Protein AF-W2CT60-F1 (afdb_monomer_lite)

Structure (mmCIF, N/CA/C/O backbone):
data_AF-W2CT60-F1
#
_entry.id   AF-W2CT60-F1
#
loop_
_atom_site.group_PDB
_atom_site.id
_atom_site.type_symbol
_atom_site.label_atom_id
_atom_site.label_alt_id
_atom_site.label_comp_id
_atom_site.label_asym_id
_atom_site.label_entity_id
_atom_site.label_seq_id
_atom_site.pdbx_PDB_ins_code
_atom_site.Cartn_x
_atom_site.Cartn_y
_atom_site.Cartn_z
_atom_site.occupancy
_atom_site.B_iso_or_equiv
_atom_site.auth_seq_id
_atom_site.auth_comp_id
_atom_site.auth_asym_id
_atom_site.auth_atom_id
_atom_site.pdbx_PDB_model_num
ATOM 1 N N . MET A 1 1 ? -6.650 7.094 21.058 1.00 57.12 1 MET A N 1
ATOM 2 C CA . MET A 1 1 ? -6.712 5.945 20.131 1.00 57.12 1 MET A CA 1
ATOM 3 C C . MET A 1 1 ? -5.885 6.324 18.911 1.00 57.12 1 MET A C 1
ATOM 5 O O . MET A 1 1 ? -6.113 7.407 18.382 1.00 57.12 1 MET A O 1
ATOM 9 N N . ASN A 1 2 ? -4.865 5.543 18.550 1.0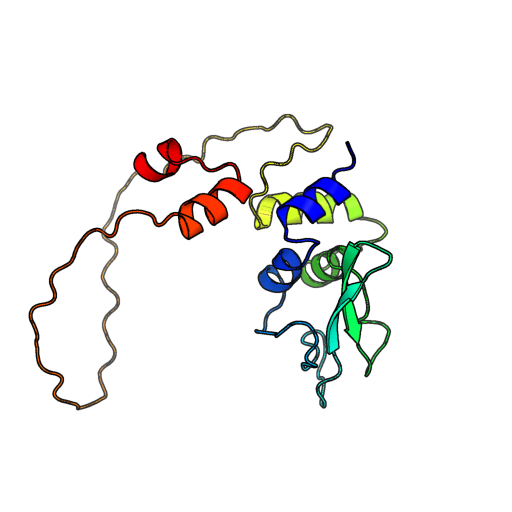0 86.75 2 ASN A N 1
ATOM 10 C CA . ASN A 1 2 ? -3.974 5.877 17.438 1.00 86.75 2 ASN A CA 1
ATOM 11 C C . ASN A 1 2 ? -4.592 5.363 16.128 1.00 86.75 2 ASN A C 1
ATOM 13 O O . ASN A 1 2 ? -4.571 4.161 15.874 1.00 86.75 2 ASN A O 1
ATOM 17 N N . VAL A 1 3 ? -5.162 6.258 15.311 1.00 90.69 3 VAL A N 1
ATOM 18 C CA . VAL A 1 3 ? -5.865 5.909 14.053 1.00 90.69 3 VAL A CA 1
ATOM 19 C C . VAL A 1 3 ? -4.995 5.024 13.156 1.00 90.69 3 VAL A C 1
ATOM 21 O O . VAL A 1 3 ? -5.483 4.060 12.572 1.00 90.69 3 VAL A O 1
ATOM 24 N N . LYS A 1 4 ? -3.685 5.301 13.110 1.00 92.50 4 LYS A N 1
ATOM 25 C CA . LYS A 1 4 ? -2.698 4.507 12.370 1.00 92.50 4 LYS A CA 1
ATOM 26 C C . LYS A 1 4 ? -2.709 3.031 12.782 1.00 92.50 4 LYS A C 1
ATOM 28 O O . LYS A 1 4 ? -2.753 2.153 11.926 1.00 92.50 4 LYS A O 1
ATOM 33 N N . GLU A 1 5 ? -2.659 2.752 14.082 1.00 93.06 5 GLU A N 1
ATOM 34 C CA . GLU A 1 5 ? -2.653 1.379 14.605 1.00 93.06 5 GLU A CA 1
ATOM 35 C C . GLU A 1 5 ? -3.977 0.670 14.325 1.00 93.06 5 GLU A C 1
ATOM 37 O O . GLU A 1 5 ? -3.983 -0.512 13.988 1.00 93.06 5 GLU 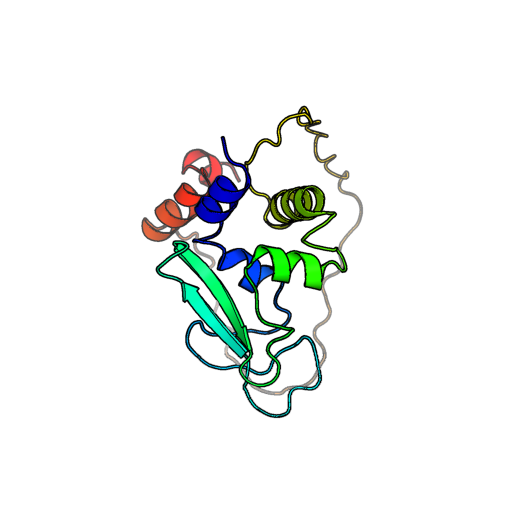A O 1
ATOM 42 N N . GLU A 1 6 ? -5.094 1.393 14.404 1.00 93.19 6 GLU A N 1
ATOM 43 C CA . GLU A 1 6 ? -6.419 0.842 14.125 1.00 93.19 6 GLU A CA 1
ATOM 44 C C . GLU A 1 6 ? -6.576 0.454 12.643 1.00 93.19 6 GLU A C 1
ATOM 46 O O . GLU A 1 6 ? -7.117 -0.610 12.335 1.00 93.19 6 GLU A O 1
ATOM 51 N N . ILE A 1 7 ? -6.031 1.260 11.721 1.00 94.31 7 ILE A N 1
ATOM 52 C CA . ILE A 1 7 ? -5.938 0.901 10.297 1.00 94.31 7 ILE A CA 1
ATOM 53 C C . ILE A 1 7 ? -5.107 -0.371 10.129 1.00 94.31 7 ILE A C 1
ATOM 55 O O . ILE A 1 7 ? -5.558 -1.307 9.470 1.00 94.31 7 ILE A O 1
ATOM 59 N N . LEU A 1 8 ? -3.922 -0.449 10.744 1.00 95.19 8 LEU A N 1
ATOM 60 C CA . LEU A 1 8 ? -3.060 -1.632 10.636 1.00 95.19 8 LEU A CA 1
ATOM 61 C C . LEU A 1 8 ? -3.742 -2.896 11.177 1.00 95.19 8 LEU A C 1
ATOM 63 O O . LEU A 1 8 ? -3.578 -3.971 10.606 1.00 95.19 8 LEU A O 1
ATOM 67 N N . GLN A 1 9 ? -4.524 -2.789 12.251 1.00 93.50 9 GLN A N 1
ATOM 68 C CA . GLN A 1 9 ? -5.291 -3.916 12.787 1.00 93.50 9 GLN A CA 1
ATOM 69 C C . GLN A 1 9 ? -6.393 -4.385 11.828 1.00 93.50 9 GLN A C 1
ATOM 71 O O . GLN A 1 9 ? -6.569 -5.591 11.663 1.00 93.50 9 GLN A O 1
ATOM 76 N N . ARG A 1 10 ? -7.104 -3.463 11.165 1.00 92.88 10 ARG A N 1
ATOM 77 C CA . ARG A 1 10 ? -8.197 -3.811 10.238 1.00 92.88 10 ARG A CA 1
ATOM 78 C C . ARG A 1 10 ? -7.743 -4.257 8.845 1.00 92.88 10 ARG A C 1
ATOM 80 O O . ARG A 1 10 ? -8.537 -4.856 8.134 1.00 92.88 10 ARG A O 1
ATOM 87 N N . THR A 1 11 ? -6.495 -3.989 8.465 1.00 95.06 11 THR A N 1
ATOM 88 C CA . THR A 1 11 ? -5.961 -4.223 7.104 1.00 95.06 11 THR A CA 1
ATOM 89 C C . THR A 1 11 ? -4.903 -5.327 7.050 1.00 95.06 11 THR A C 1
ATOM 91 O O . THR A 1 11 ? -3.972 -5.273 6.243 1.00 95.06 11 THR A O 1
ATOM 94 N N . ASN A 1 12 ? -4.982 -6.296 7.970 1.00 95.31 12 ASN A N 1
ATOM 95 C CA . ASN A 1 12 ? -4.015 -7.389 8.085 1.00 95.31 12 ASN A CA 1
ATOM 96 C C . ASN A 1 12 ? -2.560 -6.882 8.148 1.00 95.31 12 ASN A C 1
ATOM 98 O O . ASN A 1 12 ? -1.709 -7.220 7.321 1.00 95.31 12 ASN A O 1
ATOM 102 N N . ARG A 1 13 ? -2.290 -5.998 9.116 1.00 95.94 13 ARG A N 1
ATOM 103 C CA . ARG A 1 13 ? -0.986 -5.350 9.316 1.00 95.94 13 ARG A CA 1
ATOM 104 C C . ARG A 1 13 ? -0.513 -4.521 8.111 1.00 95.94 13 ARG A C 1
ATOM 106 O O . ARG A 1 13 ? 0.689 -4.358 7.909 1.00 95.94 13 ARG A O 1
ATOM 113 N N . GLY A 1 14 ? -1.448 -3.980 7.328 1.00 95.69 14 GLY A N 1
ATOM 114 C CA . GLY A 1 14 ? -1.180 -3.151 6.149 1.00 95.69 14 GLY A CA 1
ATOM 115 C C . GLY A 1 14 ? -1.016 -3.929 4.842 1.00 95.69 14 GLY A C 1
ATOM 116 O O . GLY A 1 14 ? -0.757 -3.315 3.809 1.00 95.69 14 GLY A O 1
ATOM 117 N N . LEU A 1 15 ? -1.176 -5.258 4.848 1.00 96.50 15 LEU A N 1
ATOM 118 C CA . LEU A 1 15 ? -1.098 -6.057 3.624 1.00 96.50 15 LEU A CA 1
ATOM 119 C C . LEU A 1 15 ? -2.248 -5.746 2.659 1.00 96.50 15 LEU A C 1
ATOM 121 O O . LEU A 1 15 ? -2.026 -5.644 1.454 1.00 96.50 15 LEU A O 1
ATOM 125 N N . ASP A 1 16 ? -3.456 -5.549 3.187 1.00 96.62 16 ASP A N 1
ATOM 126 C CA . ASP A 1 16 ? -4.639 -5.286 2.361 1.00 96.62 16 ASP A CA 1
ATOM 127 C C . ASP A 1 16 ? -4.523 -3.935 1.633 1.00 96.62 16 ASP A C 1
ATOM 129 O O . ASP A 1 16 ? -5.011 -3.787 0.517 1.00 96.62 16 ASP A O 1
ATOM 133 N N . ILE A 1 17 ? -3.801 -2.972 2.220 1.00 97.06 17 ILE A N 1
ATOM 134 C CA . ILE A 1 17 ? -3.496 -1.676 1.594 1.00 97.06 17 ILE A CA 1
ATOM 135 C C . ILE A 1 17 ? -2.623 -1.879 0.352 1.00 97.06 17 ILE A C 1
ATOM 137 O O . ILE A 1 17 ? -2.893 -1.288 -0.693 1.00 97.06 17 ILE A O 1
ATOM 141 N N . PHE A 1 18 ? -1.603 -2.739 0.436 1.00 97.12 18 PHE A N 1
ATOM 142 C CA . PHE A 1 18 ? -0.791 -3.067 -0.733 1.00 97.12 18 PHE A CA 1
ATOM 143 C C . PHE A 1 18 ? -1.624 -3.748 -1.813 1.00 97.12 18 PHE A C 1
ATOM 145 O O . PHE A 1 18 ? -1.532 -3.345 -2.963 1.00 97.12 18 PHE A O 1
ATOM 152 N N . TYR A 1 19 ? -2.462 -4.728 -1.470 1.00 96.44 19 TYR A N 1
ATOM 153 C CA . TYR A 1 19 ? -3.318 -5.377 -2.469 1.00 96.44 19 TYR A CA 1
ATOM 154 C C . TYR A 1 19 ? -4.313 -4.421 -3.127 1.00 96.44 19 TYR A C 1
ATOM 156 O O . TYR A 1 19 ? -4.593 -4.572 -4.310 1.00 96.44 19 TYR A O 1
ATOM 164 N N . PHE A 1 20 ? -4.836 -3.450 -2.380 1.00 96.75 20 PHE A N 1
ATOM 165 C CA . PHE A 1 20 ? -5.800 -2.493 -2.909 1.00 96.75 20 PHE A CA 1
ATOM 166 C C . PHE A 1 20 ? -5.162 -1.499 -3.888 1.00 96.75 20 PHE A C 1
ATOM 168 O O . PHE A 1 20 ? -5.707 -1.260 -4.962 1.00 96.75 20 PHE A O 1
ATOM 175 N N . TYR A 1 21 ? -4.010 -0.921 -3.530 1.00 96.50 21 TYR A N 1
ATOM 176 C CA . TYR A 1 21 ? -3.380 0.126 -4.342 1.00 96.50 21 TYR A CA 1
ATOM 177 C C . TYR A 1 21 ? -2.353 -0.398 -5.355 1.00 96.50 21 TYR A C 1
ATOM 179 O O . TYR A 1 21 ? -2.017 0.317 -6.295 1.00 96.50 21 TYR A O 1
ATOM 187 N N . MET A 1 22 ? -1.816 -1.611 -5.195 1.00 95.25 22 MET A N 1
ATOM 188 C CA 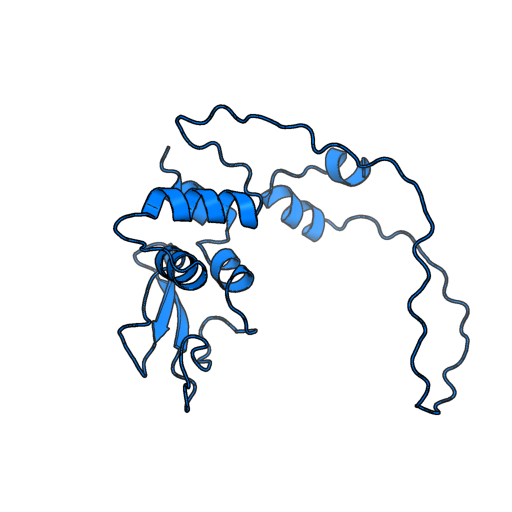. MET A 1 22 ? -0.834 -2.145 -6.136 1.00 95.25 22 MET A CA 1
ATOM 189 C C . MET A 1 22 ? -1.516 -2.504 -7.467 1.00 95.25 22 MET A C 1
ATOM 191 O O . MET A 1 22 ? -2.424 -3.330 -7.485 1.00 95.25 22 MET A O 1
ATOM 195 N N . PRO A 1 23 ? -1.052 -1.963 -8.610 1.00 93.31 23 PRO A N 1
ATOM 196 C CA . PRO A 1 23 ? -1.686 -2.202 -9.912 1.00 93.31 23 PRO A CA 1
ATOM 197 C C . PRO A 1 23 ? -1.401 -3.599 -10.492 1.00 93.31 23 PRO A C 1
ATOM 199 O O . PRO A 1 23 ? -1.805 -3.903 -11.613 1.00 93.31 23 PRO A O 1
ATOM 202 N N . ILE A 1 24 ? -0.667 -4.443 -9.764 1.00 93.94 24 ILE A N 1
ATOM 203 C CA . ILE A 1 24 ? -0.254 -5.780 -10.188 1.00 93.94 24 ILE A CA 1
ATOM 204 C C . ILE A 1 24 ? -0.514 -6.794 -9.078 1.00 93.94 24 ILE A C 1
ATOM 206 O O . ILE A 1 24 ? -0.488 -6.472 -7.893 1.00 93.94 24 ILE A O 1
ATOM 210 N N . ASN A 1 25 ? -0.681 -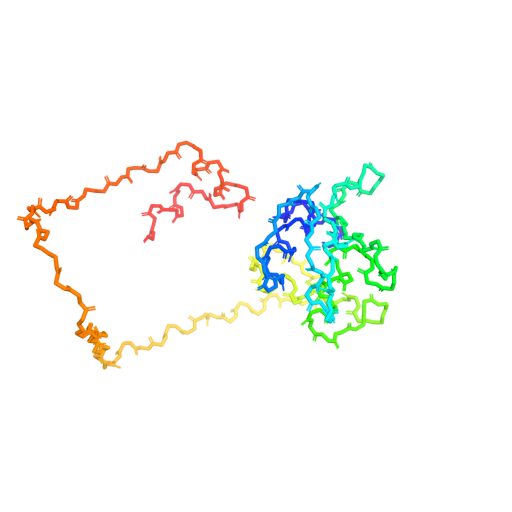8.056 -9.461 1.00 92.44 25 ASN A N 1
ATOM 211 C CA . ASN A 1 25 ? -0.703 -9.143 -8.493 1.00 92.44 25 ASN A CA 1
ATOM 212 C C . ASN A 1 25 ? 0.719 -9.436 -8.003 1.00 92.44 25 ASN A C 1
ATOM 214 O O . ASN A 1 25 ? 1.644 -9.591 -8.804 1.00 92.44 25 ASN A O 1
ATOM 218 N N . PHE A 1 26 ? 0.882 -9.574 -6.691 1.00 94.38 26 PHE A N 1
ATOM 219 C CA . PHE A 1 26 ? 2.139 -9.975 -6.071 1.00 94.38 26 PHE A CA 1
ATOM 220 C C . PHE A 1 26 ? 1.901 -11.068 -5.031 1.00 94.38 26 PHE A C 1
ATOM 222 O O . PHE A 1 26 ? 0.786 -11.288 -4.563 1.00 94.38 26 PHE A O 1
ATOM 229 N N . VAL A 1 27 ? 2.978 -11.760 -4.665 1.00 94.25 27 VAL A N 1
ATOM 230 C CA . VAL A 1 27 ? 2.979 -12.735 -3.575 1.00 94.25 27 VAL A CA 1
ATOM 231 C C . VAL A 1 27 ? 3.974 -12.243 -2.526 1.00 94.25 27 VAL A C 1
ATOM 233 O O . VAL A 1 27 ? 5.142 -12.043 -2.872 1.00 94.25 27 VAL A O 1
ATOM 236 N N . PRO A 1 28 ? 3.560 -12.043 -1.262 1.00 93.12 28 PRO A N 1
ATOM 237 C CA . PRO A 1 28 ? 4.473 -11.638 -0.200 1.00 93.12 28 PRO A CA 1
ATOM 238 C C . PRO A 1 28 ? 5.697 -12.556 -0.110 1.00 93.12 28 PRO A C 1
ATOM 240 O O . PRO A 1 28 ? 5.603 -13.760 -0.353 1.00 93.12 28 PRO A O 1
ATOM 243 N N . LYS A 1 29 ? 6.851 -11.995 0.260 1.00 90.94 29 LYS A N 1
ATOM 244 C CA . LYS A 1 29 ? 8.165 -12.663 0.317 1.00 90.94 29 LYS A CA 1
ATOM 245 C C . LYS A 1 29 ? 8.714 -13.159 -1.027 1.00 90.94 29 LYS A C 1
ATOM 247 O O . LYS A 1 29 ? 9.822 -13.691 -1.045 1.00 90.94 29 LYS A O 1
ATOM 252 N N . ARG A 1 30 ? 8.019 -12.951 -2.149 1.00 94.81 30 ARG A N 1
ATOM 253 C CA . ARG A 1 30 ? 8.543 -13.202 -3.496 1.00 94.81 30 ARG A CA 1
ATOM 254 C C . ARG A 1 30 ? 8.838 -11.879 -4.189 1.00 94.81 30 ARG A C 1
ATOM 256 O O . ARG A 1 30 ? 8.050 -10.943 -4.104 1.00 94.81 30 ARG A O 1
ATOM 263 N N . ASN A 1 31 ? 9.959 -11.825 -4.905 1.00 95.88 31 ASN A N 1
ATOM 264 C CA . ASN A 1 31 ? 10.298 -10.629 -5.661 1.00 95.88 31 ASN A CA 1
ATOM 265 C C . ASN A 1 31 ? 9.392 -10.483 -6.891 1.00 95.88 31 ASN A C 1
ATOM 267 O O . ASN A 1 31 ? 9.117 -11.462 -7.592 1.00 95.88 31 ASN A O 1
ATOM 271 N N . PHE A 1 32 ? 8.988 -9.252 -7.171 1.00 95.94 32 PHE A N 1
ATOM 272 C CA . PHE A 1 32 ? 8.226 -8.831 -8.340 1.00 95.94 32 PHE A CA 1
ATOM 273 C C . PHE A 1 32 ? 8.847 -7.557 -8.933 1.00 95.94 32 PHE A C 1
ATOM 275 O O . PHE A 1 32 ? 9.750 -6.959 -8.347 1.00 95.94 32 PHE A O 1
ATOM 282 N N . ARG A 1 33 ? 8.430 -7.178 -10.144 1.00 96.06 33 ARG A N 1
ATOM 283 C CA . ARG A 1 33 ? 8.909 -5.944 -10.788 1.00 96.06 33 ARG A CA 1
ATOM 284 C C . ARG A 1 33 ? 8.207 -4.741 -10.182 1.00 96.06 33 ARG A C 1
ATOM 286 O O . ARG A 1 33 ? 6.985 -4.774 -10.062 1.00 96.06 33 ARG A O 1
ATOM 293 N N . ASN A 1 34 ? 8.951 -3.706 -9.813 1.00 94.69 34 ASN A N 1
ATOM 294 C CA . ASN A 1 34 ? 8.350 -2.520 -9.215 1.00 94.69 34 ASN A CA 1
ATOM 295 C C . ASN A 1 34 ? 7.421 -1.813 -10.229 1.00 94.69 34 ASN A C 1
ATOM 297 O O . ASN A 1 34 ? 7.889 -1.456 -11.306 1.00 94.69 34 ASN A O 1
ATOM 301 N N . PRO A 1 35 ? 6.128 -1.593 -9.920 1.00 92.75 35 PRO A N 1
ATOM 302 C CA . PRO A 1 35 ? 5.214 -0.913 -10.838 1.00 92.75 35 PRO A CA 1
ATOM 303 C C . PRO A 1 35 ? 5.424 0.609 -10.920 1.00 92.75 35 PRO A C 1
ATOM 305 O O . PRO A 1 35 ? 4.805 1.254 -11.761 1.00 92.75 35 PRO A O 1
ATOM 308 N N . LEU A 1 36 ? 6.256 1.196 -10.053 1.00 92.06 36 LEU A N 1
ATOM 309 C CA . LEU A 1 36 ? 6.465 2.647 -9.973 1.00 92.06 36 LEU A CA 1
ATOM 310 C C . LEU A 1 36 ? 7.473 3.184 -11.008 1.00 92.06 36 LEU A C 1
ATOM 312 O O . LEU A 1 36 ? 7.598 4.396 -11.164 1.00 92.06 36 LEU A O 1
ATOM 316 N N . TYR A 1 37 ? 8.196 2.310 -11.715 1.00 94.06 37 TYR A N 1
ATOM 317 C CA . TYR A 1 37 ? 9.113 2.670 -12.802 1.00 94.06 37 TYR A CA 1
ATOM 318 C C . TYR A 1 37 ? 9.297 1.500 -13.782 1.00 94.06 37 TYR A C 1
ATOM 320 O O . TYR A 1 37 ? 8.787 0.405 -13.559 1.00 94.06 37 TYR A O 1
ATOM 328 N N . ASP A 1 38 ? 10.037 1.718 -14.875 1.00 93.06 38 ASP A N 1
ATOM 329 C CA . ASP A 1 38 ? 10.404 0.649 -15.815 1.00 93.06 38 ASP A CA 1
ATOM 330 C C . ASP A 1 38 ? 11.470 -0.284 -15.211 1.00 93.06 38 ASP A C 1
ATOM 332 O O . ASP A 1 38 ? 12.677 -0.149 -15.444 1.00 93.06 38 ASP A O 1
ATOM 336 N N . ASP A 1 39 ? 11.018 -1.209 -14.367 1.00 92.94 39 ASP A N 1
ATOM 337 C CA . ASP A 1 39 ? 11.872 -2.187 -13.710 1.00 92.94 39 ASP A CA 1
ATOM 338 C C . ASP A 1 39 ? 12.148 -3.412 -14.600 1.00 92.94 39 ASP A C 1
ATOM 340 O O . ASP A 1 39 ? 11.283 -4.249 -14.883 1.00 92.94 39 ASP A O 1
ATOM 344 N N . LYS A 1 40 ? 13.413 -3.566 -15.002 1.00 92.44 40 LYS A N 1
ATOM 345 C CA . LYS A 1 40 ? 13.860 -4.642 -15.901 1.00 92.44 40 LYS A CA 1
ATOM 346 C C . LYS A 1 40 ? 13.964 -6.002 -15.209 1.00 92.44 40 LYS A C 1
ATOM 348 O O . LYS A 1 40 ? 13.924 -7.037 -15.881 1.00 92.44 40 LYS A O 1
ATOM 353 N N . ARG A 1 41 ? 14.130 -6.044 -13.883 1.00 92.88 41 ARG A N 1
ATOM 354 C CA . ARG A 1 41 ? 14.379 -7.280 -13.117 1.00 92.88 41 ARG A CA 1
ATOM 355 C C . ARG A 1 41 ? 13.572 -7.245 -11.836 1.00 92.88 41 ARG A C 1
ATOM 357 O O . ARG A 1 41 ? 13.634 -6.260 -11.144 1.00 92.88 41 ARG A O 1
ATOM 364 N N . ALA A 1 42 ? 12.913 -8.342 -11.465 1.00 95.06 42 ALA A N 1
ATOM 365 C CA . ALA A 1 42 ? 12.127 -8.395 -10.230 1.00 95.06 42 ALA A CA 1
ATOM 366 C C . ALA A 1 42 ? 12.955 -7.989 -8.990 1.00 95.06 42 ALA A C 1
ATOM 368 O O . ALA A 1 42 ? 13.737 -8.790 -8.465 1.00 95.06 42 ALA A O 1
ATOM 369 N N . SER A 1 43 ? 12.782 -6.741 -8.563 1.00 95.50 43 SER A N 1
ATOM 370 C CA . SER A 1 43 ? 13.602 -6.053 -7.567 1.00 95.50 43 SER A CA 1
ATOM 371 C C . SER A 1 43 ? 12.824 -5.714 -6.296 1.00 95.50 43 SER A C 1
ATOM 373 O O . SER A 1 43 ? 13.432 -5.538 -5.244 1.00 95.50 43 SER A O 1
ATOM 375 N N . CYS A 1 44 ? 11.494 -5.690 -6.363 1.00 96.69 44 CYS A N 1
ATOM 376 C CA . CYS A 1 44 ? 10.623 -5.293 -5.269 1.00 96.69 44 CYS A CA 1
ATOM 377 C C . CYS A 1 44 ? 10.076 -6.508 -4.509 1.00 96.69 44 CYS A C 1
ATOM 379 O O . CYS A 1 44 ? 9.781 -7.541 -5.105 1.00 96.69 44 CYS A O 1
ATOM 381 N N . ASN A 1 45 ? 9.941 -6.402 -3.189 1.00 96.88 45 ASN A N 1
ATOM 382 C CA . ASN A 1 45 ? 9.418 -7.435 -2.303 1.00 96.88 45 ASN A CA 1
ATOM 383 C C . ASN A 1 45 ? 8.539 -6.807 -1.220 1.00 96.88 45 ASN A C 1
ATOM 385 O O . ASN A 1 45 ? 8.896 -5.778 -0.647 1.00 96.88 45 ASN A O 1
ATOM 389 N N . ILE A 1 46 ? 7.425 -7.460 -0.892 1.00 97.31 46 ILE A N 1
ATOM 390 C CA . ILE A 1 46 ? 6.585 -7.090 0.250 1.00 97.31 46 ILE A CA 1
ATOM 391 C C . ILE A 1 46 ? 6.736 -8.148 1.341 1.00 97.31 46 ILE A C 1
ATOM 393 O O . ILE A 1 46 ? 6.475 -9.333 1.115 1.00 97.31 46 ILE A O 1
ATOM 397 N N . TYR A 1 47 ? 7.137 -7.724 2.537 1.00 95.94 47 TYR A N 1
ATOM 398 C CA . TYR A 1 47 ? 7.440 -8.601 3.668 1.00 95.94 47 TYR A CA 1
ATOM 399 C C . TYR A 1 47 ? 6.884 -8.032 4.973 1.00 95.94 47 TYR A C 1
ATOM 401 O O . TYR A 1 47 ? 6.715 -6.825 5.118 1.00 95.94 47 TYR A O 1
ATOM 409 N N . LEU A 1 48 ? 6.605 -8.913 5.934 1.00 96.31 48 LEU A N 1
ATOM 410 C CA . LEU A 1 48 ? 6.228 -8.512 7.286 1.00 96.31 48 LEU A CA 1
ATOM 411 C C . LEU A 1 48 ? 7.491 -8.125 8.063 1.00 96.31 48 LEU A C 1
ATOM 413 O O . LEU A 1 48 ? 8.386 -8.958 8.234 1.00 96.31 48 LEU A O 1
ATOM 417 N N . ASP A 1 49 ? 7.564 -6.883 8.534 1.00 95.31 49 ASP A N 1
ATOM 418 C CA . ASP A 1 49 ? 8.642 -6.429 9.405 1.00 95.31 49 ASP A CA 1
ATOM 419 C C . ASP A 1 49 ? 8.339 -6.788 10.863 1.00 95.31 49 ASP A C 1
ATOM 421 O O . ASP A 1 49 ? 7.400 -6.271 11.466 1.00 95.31 49 ASP A O 1
ATOM 425 N N . ALA A 1 50 ? 9.171 -7.647 11.453 1.00 92.38 50 ALA A N 1
ATOM 426 C CA . ALA A 1 50 ? 9.000 -8.113 12.828 1.00 92.38 50 ALA A CA 1
ATOM 427 C C . ALA A 1 50 ? 9.157 -6.995 13.875 1.00 92.38 50 ALA A C 1
ATOM 429 O O . ALA A 1 50 ? 8.648 -7.130 14.983 1.00 92.38 50 ALA A O 1
ATOM 430 N N . LYS A 1 51 ? 9.860 -5.899 13.551 1.00 90.88 51 LYS A N 1
ATOM 431 C CA . LYS A 1 51 ? 10.068 -4.786 14.494 1.00 90.88 51 LYS A CA 1
ATOM 432 C C . LYS A 1 51 ? 8.847 -3.884 14.609 1.00 90.88 51 LYS A C 1
ATOM 434 O O . LYS A 1 51 ? 8.529 -3.431 15.702 1.00 90.88 51 LYS A O 1
ATOM 439 N N . SER A 1 52 ? 8.210 -3.588 13.478 1.00 89.00 52 SER A N 1
ATOM 440 C CA . SER A 1 52 ? 7.048 -2.697 13.417 1.00 89.00 52 SER A CA 1
ATOM 441 C C . SER A 1 52 ? 5.705 -3.430 13.364 1.00 89.00 52 SER A C 1
ATOM 443 O O . SER A 1 52 ? 4.667 -2.776 13.407 1.00 89.00 52 SER A O 1
ATOM 445 N N . ASP A 1 53 ? 5.728 -4.767 13.300 1.00 92.06 53 ASP A N 1
ATOM 446 C CA . ASP A 1 53 ? 4.556 -5.639 13.150 1.00 92.06 53 ASP A CA 1
ATOM 447 C C . ASP A 1 53 ? 3.637 -5.185 12.000 1.00 92.06 53 ASP A C 1
ATOM 449 O O . ASP A 1 53 ? 2.409 -5.211 12.094 1.00 92.06 53 ASP A O 1
ATOM 453 N N . CYS A 1 54 ? 4.244 -4.706 10.908 1.00 95.44 54 CYS A N 1
ATOM 454 C CA . CYS A 1 54 ? 3.542 -4.252 9.714 1.00 95.44 54 CYS A CA 1
ATOM 455 C C . CYS A 1 54 ? 4.248 -4.673 8.426 1.00 95.44 54 CYS A C 1
ATOM 457 O O . CYS A 1 54 ? 5.463 -4.888 8.390 1.00 95.44 54 CYS A O 1
ATOM 459 N N . TYR A 1 55 ? 3.469 -4.829 7.357 1.00 96.94 55 TYR A N 1
ATOM 460 C CA . TYR A 1 55 ? 4.020 -5.111 6.042 1.00 96.94 55 TYR A CA 1
ATOM 461 C C . TYR A 1 55 ? 4.738 -3.882 5.486 1.00 96.94 55 TYR A C 1
ATOM 463 O O . TYR A 1 55 ? 4.267 -2.746 5.593 1.00 96.94 55 TYR A O 1
ATOM 471 N N . ARG A 1 56 ? 5.888 -4.133 4.866 1.00 96.44 56 ARG A N 1
ATOM 472 C CA . ARG A 1 56 ? 6.735 -3.136 4.220 1.00 96.44 56 ARG A CA 1
ATOM 473 C C . ARG A 1 56 ? 7.121 -3.589 2.829 1.00 96.44 56 ARG A C 1
ATOM 475 O O . ARG A 1 56 ? 7.219 -4.785 2.557 1.00 96.44 56 ARG A O 1
ATOM 482 N N . MET A 1 57 ? 7.378 -2.608 1.980 1.00 96.06 57 MET A N 1
ATOM 483 C CA . MET A 1 57 ? 7.891 -2.802 0.638 1.00 96.06 57 MET A CA 1
ATOM 484 C C . MET A 1 57 ? 9.381 -2.466 0.622 1.00 96.06 57 MET A C 1
ATOM 486 O O . MET A 1 57 ? 9.789 -1.399 1.083 1.00 96.06 57 MET A O 1
ATOM 490 N N . LYS A 1 58 ? 10.196 -3.386 0.109 1.00 96.44 58 LYS A N 1
ATOM 491 C CA . LYS A 1 58 ? 11.623 -3.178 -0.137 1.00 96.44 58 LYS A CA 1
ATOM 492 C C . LYS A 1 58 ? 11.903 -3.354 -1.614 1.00 96.44 58 LYS A C 1
ATOM 494 O O . LYS A 1 58 ? 11.597 -4.404 -2.170 1.00 96.44 58 LYS A O 1
ATOM 499 N N . ASP A 1 59 ? 12.547 -2.362 -2.201 1.00 96.38 59 ASP A N 1
ATOM 500 C CA . ASP A 1 59 ? 13.098 -2.440 -3.542 1.00 96.38 59 ASP A CA 1
ATOM 501 C C . ASP A 1 59 ? 14.630 -2.560 -3.459 1.00 96.38 59 ASP A C 1
ATOM 503 O O . ASP A 1 59 ? 15.312 -1.752 -2.828 1.00 96.38 59 ASP A O 1
ATOM 507 N N . PHE A 1 60 ? 15.168 -3.630 -4.046 1.00 94.75 60 PHE A N 1
ATOM 508 C CA . PHE A 1 60 ? 16.602 -3.911 -4.126 1.00 94.75 60 PHE A CA 1
ATOM 509 C C . PHE A 1 60 ? 17.281 -3.257 -5.341 1.00 94.75 60 PHE A C 1
ATOM 511 O O . PHE A 1 60 ? 18.508 -3.201 -5.388 1.00 94.75 60 PHE A O 1
ATOM 518 N N . GLY A 1 61 ? 16.511 -2.809 -6.333 1.00 93.19 61 GLY A N 1
ATOM 519 C CA . GLY A 1 61 ? 16.985 -2.107 -7.523 1.00 93.19 61 GLY A CA 1
ATOM 520 C C . GLY A 1 61 ? 17.088 -0.602 -7.297 1.00 93.19 61 GLY A C 1
ATOM 521 O O . GLY A 1 61 ? 18.065 0.014 -7.722 1.00 93.19 61 GLY A O 1
ATOM 522 N N . ASN A 1 62 ? 16.119 -0.019 -6.589 1.00 93.31 62 ASN A N 1
ATOM 523 C CA . ASN A 1 62 ? 16.137 1.394 -6.226 1.00 93.31 62 ASN A CA 1
ATOM 524 C C . ASN A 1 62 ? 15.552 1.636 -4.828 1.00 93.31 62 ASN A C 1
ATOM 526 O O . ASN A 1 62 ? 14.342 1.592 -4.620 1.00 93.31 62 ASN A O 1
ATOM 530 N N . ASP A 1 63 ? 16.427 1.968 -3.877 1.00 93.31 63 ASP A N 1
ATOM 531 C CA . ASP A 1 63 ? 16.064 2.135 -2.468 1.00 93.31 63 ASP A CA 1
ATOM 532 C C . ASP A 1 63 ? 15.046 3.261 -2.220 1.00 93.31 63 ASP A C 1
ATOM 534 O O . ASP A 1 63 ? 14.285 3.187 -1.258 1.00 93.31 63 ASP A O 1
ATOM 538 N N . LEU A 1 64 ? 14.962 4.251 -3.120 1.00 92.88 64 LEU A N 1
ATOM 539 C CA . LEU A 1 64 ? 14.002 5.360 -3.031 1.00 92.88 64 LEU A CA 1
ATOM 540 C C . LEU A 1 64 ? 12.541 4.894 -3.080 1.00 92.88 64 LEU A C 1
ATOM 542 O O . LEU A 1 64 ? 11.663 5.611 -2.610 1.00 92.88 64 LEU A O 1
ATOM 546 N N . TYR A 1 65 ? 12.281 3.702 -3.626 1.00 94.12 65 TYR A N 1
ATOM 547 C CA . TYR A 1 65 ? 10.946 3.108 -3.684 1.00 94.12 65 TYR A CA 1
ATOM 548 C C . TYR A 1 65 ? 10.690 2.089 -2.565 1.00 94.12 65 TYR A C 1
ATOM 550 O O . TYR A 1 65 ? 9.840 1.210 -2.700 1.00 94.12 65 TYR A O 1
ATOM 558 N N . SER A 1 66 ? 11.429 2.178 -1.459 1.00 95.12 66 SER A N 1
ATOM 559 C CA . SER A 1 66 ? 11.207 1.359 -0.267 1.00 95.12 66 SER A CA 1
ATOM 560 C C . SER A 1 66 ? 10.451 2.144 0.802 1.00 95.12 66 SER A C 1
ATOM 562 O O . SER A 1 66 ? 10.775 3.294 1.085 1.00 95.12 66 SER A O 1
ATOM 564 N N . GLY A 1 67 ? 9.480 1.513 1.459 1.00 95.31 67 GLY A N 1
ATOM 565 C CA . GLY A 1 67 ? 8.647 2.201 2.442 1.00 95.31 67 GLY A CA 1
ATOM 566 C C . GLY A 1 67 ? 7.645 1.302 3.155 1.00 95.31 67 GLY A C 1
ATOM 567 O O . GLY A 1 67 ? 7.597 0.085 2.956 1.00 95.31 67 GLY A O 1
ATOM 568 N N . ASP A 1 68 ? 6.847 1.908 4.031 1.00 95.50 68 ASP A N 1
ATOM 569 C CA . ASP A 1 68 ? 5.706 1.240 4.655 1.00 95.50 68 ASP A CA 1
ATOM 570 C C . ASP A 1 68 ? 4.439 1.345 3.783 1.00 95.50 68 ASP A C 1
ATOM 572 O O . ASP A 1 68 ? 4.421 2.000 2.738 1.00 95.50 68 ASP A O 1
ATOM 576 N N . CYS A 1 69 ? 3.368 0.668 4.202 1.00 95.81 69 CYS A N 1
ATOM 577 C CA . CYS A 1 69 ? 2.090 0.688 3.484 1.00 95.81 69 CYS A CA 1
ATOM 578 C C . CYS A 1 69 ? 1.480 2.096 3.331 1.00 95.81 69 CYS A C 1
ATOM 580 O O . CYS A 1 69 ? 0.785 2.346 2.349 1.00 95.81 69 CYS A O 1
ATOM 582 N N . PHE A 1 70 ? 1.755 3.027 4.253 1.00 96.31 70 PHE A N 1
ATOM 583 C CA . PHE A 1 70 ? 1.215 4.387 4.196 1.00 96.31 70 PHE A CA 1
ATOM 584 C C . PHE A 1 70 ? 1.973 5.242 3.191 1.00 96.31 70 PHE A C 1
ATOM 586 O O . PHE A 1 70 ? 1.347 5.941 2.400 1.00 96.31 70 PHE A O 1
ATOM 593 N N . TRP A 1 71 ? 3.304 5.147 3.177 1.00 96.12 71 TRP A N 1
ATOM 594 C CA . TRP A 1 71 ? 4.130 5.758 2.140 1.00 96.12 71 TRP A CA 1
ATOM 595 C C . TRP A 1 71 ? 3.726 5.258 0.751 1.00 96.12 71 TRP A C 1
ATOM 597 O O . TRP A 1 71 ? 3.576 6.055 -0.175 1.00 96.12 71 TRP A O 1
ATOM 607 N N . PHE A 1 72 ? 3.473 3.954 0.612 1.00 96.50 72 PHE A N 1
ATOM 608 C CA . PHE A 1 72 ? 3.046 3.388 -0.662 1.00 96.50 72 PHE A CA 1
ATOM 609 C C . PHE A 1 72 ? 1.669 3.918 -1.086 1.00 96.50 72 PHE A C 1
ATOM 611 O O . PHE A 1 72 ? 1.514 4.389 -2.209 1.00 96.50 72 PHE A O 1
ATOM 618 N N . ALA A 1 73 ? 0.687 3.915 -0.179 1.00 96.44 73 ALA A N 1
ATOM 619 C CA . ALA A 1 73 ? -0.640 4.462 -0.453 1.00 96.44 73 ALA A CA 1
ATOM 620 C C . ALA A 1 73 ? -0.595 5.956 -0.816 1.00 96.44 73 ALA A C 1
ATOM 622 O O . ALA A 1 73 ? -1.295 6.369 -1.736 1.00 96.44 73 ALA A O 1
ATOM 623 N N . ALA A 1 74 ? 0.232 6.752 -0.130 1.00 96.25 74 ALA A N 1
ATOM 624 C CA . ALA A 1 74 ? 0.451 8.162 -0.447 1.00 96.25 74 ALA A CA 1
ATOM 625 C C . ALA A 1 74 ? 1.030 8.330 -1.859 1.00 96.25 74 ALA A C 1
ATOM 627 O O . ALA A 1 74 ? 0.468 9.060 -2.671 1.00 96.25 74 ALA A O 1
ATOM 628 N N . THR A 1 75 ? 2.080 7.566 -2.177 1.00 94.94 75 THR A N 1
ATOM 629 C CA . THR A 1 75 ? 2.719 7.547 -3.502 1.00 94.94 75 THR A CA 1
ATOM 630 C C . THR A 1 75 ? 1.711 7.233 -4.608 1.00 94.94 75 THR A C 1
ATOM 632 O O . THR A 1 75 ? 1.651 7.944 -5.607 1.00 94.94 75 THR A O 1
ATOM 635 N N . MET A 1 76 ? 0.865 6.218 -4.410 1.00 94.19 76 MET A N 1
ATOM 636 C CA . MET A 1 76 ? -0.162 5.826 -5.382 1.00 94.19 76 MET A CA 1
ATOM 637 C C . MET A 1 76 ? -1.259 6.881 -5.574 1.00 94.19 76 MET A C 1
ATOM 639 O O . MET A 1 76 ? -1.909 6.907 -6.615 1.00 94.19 76 MET A O 1
ATOM 643 N N . GLN A 1 77 ? -1.456 7.756 -4.589 1.00 92.56 77 GLN A N 1
ATOM 644 C CA . GLN A 1 77 ? -2.408 8.865 -4.643 1.00 92.56 77 GLN A CA 1
ATOM 645 C C . GLN A 1 77 ? -1.769 10.187 -5.094 1.00 92.56 77 GLN A C 1
ATOM 647 O O . GLN A 1 77 ? -2.486 11.167 -5.281 1.00 92.56 77 GLN A O 1
ATOM 652 N N . GLY A 1 78 ? -0.443 10.239 -5.258 1.00 93.19 78 GLY A N 1
ATOM 653 C CA . GLY A 1 78 ? 0.285 11.480 -5.533 1.00 93.19 78 GLY A CA 1
ATOM 654 C C . GLY A 1 78 ? 0.335 12.451 -4.346 1.00 93.19 78 GLY A C 1
ATOM 655 O O . GLY A 1 78 ? 0.473 13.651 -4.563 1.00 93.19 78 GLY A O 1
ATOM 656 N N . LEU A 1 79 ? 0.203 11.943 -3.116 1.00 94.00 79 LEU A N 1
ATOM 657 C CA . LEU A 1 79 ? 0.295 12.709 -1.868 1.00 94.00 79 LEU A CA 1
ATOM 658 C C . LEU A 1 79 ? 1.669 12.531 -1.213 1.00 94.00 79 LEU A C 1
ATOM 660 O O . LEU A 1 79 ? 2.331 11.507 -1.401 1.00 94.00 79 LEU A O 1
ATOM 664 N N . ASP A 1 80 ? 2.063 13.482 -0.368 1.00 90.94 80 ASP A N 1
ATOM 665 C CA . ASP A 1 80 ? 3.277 13.359 0.444 1.00 90.94 80 ASP A CA 1
ATOM 666 C C . ASP A 1 80 ? 2.971 12.778 1.837 1.00 90.94 80 ASP A C 1
ATOM 668 O O . ASP A 1 80 ? 2.278 13.372 2.663 1.00 90.94 80 ASP A O 1
ATOM 672 N N . ALA A 1 81 ? 3.541 11.607 2.135 1.00 89.25 81 ALA A N 1
ATOM 673 C CA . ALA A 1 81 ? 3.347 10.913 3.407 1.00 89.25 81 ALA A CA 1
ATOM 674 C C . ALA A 1 81 ? 3.883 11.679 4.632 1.00 89.25 81 ALA A C 1
ATOM 676 O O . ALA A 1 81 ? 3.468 11.376 5.752 1.00 89.25 81 ALA A O 1
ATOM 677 N N . HIS A 1 82 ? 4.791 12.645 4.455 1.00 88.06 82 HIS A N 1
ATOM 678 C CA . HIS A 1 82 ? 5.351 13.432 5.556 1.00 88.06 82 HIS A CA 1
ATOM 679 C C . HIS A 1 82 ? 4.497 14.647 5.911 1.00 88.06 82 HIS A C 1
ATOM 681 O O . HIS A 1 82 ? 4.316 14.945 7.093 1.00 88.06 82 HIS A O 1
ATOM 687 N N . THR A 1 83 ? 3.971 15.344 4.905 1.00 91.69 83 THR A N 1
ATOM 688 C CA . THR A 1 83 ? 3.201 16.582 5.091 1.00 91.69 83 THR A CA 1
ATOM 689 C C . THR A 1 83 ? 1.692 16.333 5.125 1.00 91.69 83 THR A C 1
ATOM 691 O O . THR A 1 83 ? 0.975 16.989 5.880 1.00 91.69 83 THR A O 1
ATOM 694 N N . GLU A 1 84 ? 1.203 15.332 4.392 1.00 93.44 84 GLU A N 1
ATOM 695 C CA . GLU A 1 84 ? -0.224 15.062 4.182 1.00 93.44 84 GLU A CA 1
ATOM 696 C C . GLU A 1 84 ? -0.686 13.747 4.820 1.00 93.44 84 GLU A C 1
ATOM 698 O O . GLU A 1 84 ? -1.718 13.185 4.450 1.00 93.44 84 GLU A O 1
ATOM 703 N N . PHE A 1 85 ? 0.038 13.265 5.834 1.00 93.88 85 PHE A N 1
ATOM 704 C CA . PHE A 1 85 ? -0.218 11.968 6.463 1.00 93.88 85 PHE A CA 1
ATOM 705 C C . PHE A 1 85 ? -1.684 11.765 6.879 1.00 93.88 85 PHE A C 1
ATOM 707 O O . PHE A 1 85 ? -2.255 10.708 6.633 1.00 93.88 85 PHE A O 1
ATOM 714 N N . MET A 1 86 ? -2.335 12.783 7.455 1.00 91.94 86 MET A N 1
ATOM 715 C CA . MET A 1 86 ? -3.751 12.684 7.837 1.00 91.94 86 MET A CA 1
ATOM 716 C C . MET A 1 86 ? -4.677 12.472 6.634 1.00 91.94 86 MET A C 1
ATOM 718 O O . MET A 1 86 ? -5.600 11.667 6.726 1.00 91.94 86 MET A O 1
ATOM 722 N N . GLN A 1 87 ? -4.415 13.131 5.501 1.00 93.81 87 GLN A N 1
ATOM 723 C CA . GLN A 1 87 ? -5.199 12.941 4.276 1.00 93.81 87 GLN A CA 1
ATOM 724 C C . GLN A 1 87 ? -5.031 11.519 3.734 1.00 93.81 87 GLN A C 1
ATOM 726 O O . GLN A 1 87 ? -6.010 10.895 3.328 1.00 93.81 87 GLN A O 1
ATOM 731 N N . VAL A 1 88 ? -3.812 10.973 3.807 1.00 95.31 88 VAL A N 1
ATOM 732 C CA . VAL A 1 88 ? -3.526 9.580 3.437 1.00 95.31 88 VAL A CA 1
ATOM 733 C C . VAL A 1 88 ? -4.349 8.616 4.298 1.00 95.31 88 VAL A C 1
ATOM 735 O O . VAL A 1 88 ? -4.992 7.716 3.758 1.00 95.31 88 VAL A O 1
ATOM 738 N N . LEU A 1 89 ? -4.399 8.819 5.622 1.00 94.31 89 LEU A N 1
ATOM 739 C CA . LEU A 1 89 ? -5.228 7.995 6.512 1.00 94.31 89 LEU A CA 1
ATOM 740 C C . LEU A 1 89 ? -6.721 8.117 6.176 1.00 94.31 89 LEU A C 1
ATOM 742 O O . LEU A 1 89 ? -7.414 7.102 6.122 1.00 94.31 89 LEU A O 1
ATOM 746 N N . GLU A 1 90 ? -7.218 9.335 5.938 1.00 93.19 90 GLU A N 1
ATOM 747 C CA . GLU A 1 90 ? -8.615 9.567 5.555 1.00 93.19 90 GLU A CA 1
ATOM 748 C C . GLU A 1 90 ? -8.982 8.843 4.260 1.00 93.19 90 GLU A C 1
ATOM 750 O O . GLU A 1 90 ? -10.055 8.241 4.176 1.00 93.19 90 GLU A O 1
ATOM 755 N N . THR A 1 91 ? -8.107 8.883 3.256 1.00 94.00 91 THR A N 1
ATOM 756 C CA . THR A 1 91 ? -8.366 8.217 1.982 1.00 94.00 91 THR A CA 1
ATOM 757 C C . THR A 1 91 ? -8.292 6.703 2.106 1.00 94.00 91 THR A C 1
ATOM 759 O O . THR A 1 91 ? -9.214 6.043 1.645 1.00 94.00 91 THR A O 1
ATOM 762 N N . ILE A 1 92 ? -7.321 6.144 2.835 1.00 95.25 92 ILE A N 1
ATOM 763 C CA . ILE A 1 92 ? -7.281 4.695 3.104 1.00 95.25 92 ILE A CA 1
ATOM 764 C C . ILE A 1 92 ? -8.569 4.235 3.800 1.00 95.25 92 ILE A C 1
ATOM 766 O O . ILE A 1 92 ? -9.156 3.225 3.419 1.00 95.25 92 ILE A O 1
ATOM 770 N N . ILE A 1 93 ? -9.038 4.977 4.809 1.00 93.88 93 ILE A N 1
ATOM 771 C CA . ILE A 1 93 ? -10.280 4.649 5.525 1.00 93.88 93 ILE A CA 1
ATOM 772 C C . ILE A 1 93 ? -11.482 4.670 4.576 1.00 93.88 93 ILE A C 1
ATOM 774 O O . ILE A 1 93 ? -12.342 3.795 4.664 1.00 93.88 93 ILE A O 1
ATOM 778 N N . ARG A 1 94 ? -11.545 5.652 3.674 1.00 94.31 94 ARG A N 1
ATOM 779 C CA . ARG A 1 94 ? -12.627 5.799 2.695 1.00 94.31 94 ARG A CA 1
ATOM 780 C C . ARG A 1 94 ? -12.606 4.690 1.646 1.00 94.31 94 ARG A C 1
ATOM 782 O O . ARG A 1 94 ? -13.646 4.089 1.389 1.00 94.31 94 ARG A O 1
ATOM 789 N N . ASP A 1 95 ? -11.438 4.420 1.079 1.00 94.69 95 ASP A N 1
ATOM 790 C CA . ASP A 1 95 ? -11.247 3.514 -0.051 1.00 94.69 95 ASP A CA 1
ATOM 791 C C . ASP A 1 95 ? -11.420 2.052 0.370 1.00 94.69 95 ASP A C 1
ATOM 793 O O . ASP A 1 95 ? -12.141 1.301 -0.284 1.00 94.69 95 ASP A O 1
ATOM 797 N N . LEU A 1 96 ? -10.849 1.666 1.518 1.00 93.81 96 LEU A N 1
ATOM 798 C CA . LEU A 1 96 ? -11.029 0.333 2.102 1.00 93.81 96 LEU A CA 1
ATOM 799 C C . LEU A 1 96 ? -12.317 0.228 2.942 1.00 93.81 96 LEU A C 1
ATOM 801 O O . LEU A 1 96 ? -12.552 -0.799 3.578 1.00 93.81 96 LEU A O 1
ATOM 805 N N . GLN A 1 97 ? -13.139 1.286 2.970 1.00 92.31 97 GLN A N 1
ATOM 806 C CA . GLN A 1 97 ? -14.406 1.360 3.709 1.00 92.31 97 GLN A CA 1
ATOM 807 C C . GLN A 1 97 ? -14.277 0.915 5.178 1.00 92.31 97 GLN A C 1
ATOM 809 O O . GLN A 1 97 ? -15.134 0.224 5.733 1.00 92.31 97 GLN A O 1
ATOM 814 N N . LEU A 1 98 ? -13.184 1.314 5.829 1.00 90.50 98 LEU A N 1
ATOM 815 C CA . LEU A 1 98 ? -12.880 0.916 7.197 1.00 90.50 98 LEU A CA 1
ATOM 816 C C . LEU A 1 98 ? -13.822 1.626 8.178 1.00 90.50 98 LEU A C 1
ATOM 818 O O . LEU A 1 98 ? -14.030 2.837 8.116 1.00 90.50 98 LEU A O 1
ATOM 822 N N . SER A 1 99 ? -14.342 0.896 9.164 1.00 87.62 99 SER A N 1
ATOM 823 C CA . SER A 1 99 ? -15.280 1.411 10.173 1.00 87.62 99 SER A CA 1
ATOM 824 C C . SER A 1 99 ? -14.619 2.254 11.281 1.00 87.62 99 SER A C 1
ATOM 826 O O . SER A 1 99 ? -15.033 2.218 12.440 1.00 87.62 99 SER A O 1
ATOM 828 N N . ILE A 1 100 ? -13.613 3.062 10.934 1.00 85.75 100 ILE A N 1
ATOM 829 C CA . ILE A 1 100 ? -12.807 3.876 11.859 1.00 85.75 100 ILE A CA 1
ATOM 830 C C . ILE A 1 100 ? -13.457 5.255 12.032 1.00 85.75 100 ILE A C 1
ATOM 832 O O . ILE A 1 100 ? -14.084 5.781 11.110 1.00 85.75 100 ILE A O 1
ATOM 836 N N . SER A 1 101 ? -13.364 5.855 13.216 1.00 75.88 101 SER A N 1
ATOM 837 C CA . SER A 1 101 ? -13.805 7.238 13.448 1.00 75.88 101 SER A CA 1
ATOM 838 C C . SER A 1 101 ? -12.585 8.145 13.572 1.00 75.88 101 SER A C 1
ATOM 840 O O . SER A 1 101 ? -11.806 7.995 14.508 1.00 75.88 101 SER A O 1
ATOM 842 N N . LEU A 1 102 ? -12.420 9.097 12.651 1.00 75.69 102 LEU A N 1
ATOM 843 C CA . LEU A 1 102 ? -11.379 10.119 12.769 1.00 75.69 102 LEU A CA 1
ATOM 844 C C . LEU A 1 102 ? -11.814 11.221 13.754 1.00 75.69 102 LEU A C 1
ATOM 846 O O . LEU A 1 102 ? -12.961 11.679 13.692 1.00 75.69 102 LEU A O 1
ATOM 850 N N . PRO A 1 103 ? -10.927 11.672 14.659 1.00 63.34 103 PRO A N 1
ATOM 851 C CA . PRO A 1 103 ? -11.232 12.766 15.575 1.00 63.34 103 PRO A CA 1
ATOM 852 C C . PRO A 1 103 ? -11.428 14.076 14.795 1.00 63.34 103 PRO A C 1
ATOM 854 O O . PRO A 1 103 ? -10.593 14.448 13.980 1.00 63.34 103 PRO A O 1
ATOM 857 N N . GLY A 1 104 ? -12.536 14.781 15.046 1.00 59.38 104 GLY A N 1
ATOM 858 C CA . GLY A 1 104 ? -12.817 16.103 14.462 1.00 59.38 104 GLY A CA 1
ATOM 859 C C . GLY A 1 104 ? -13.761 16.113 13.257 1.00 59.38 104 GLY A C 1
ATOM 860 O O . GLY A 1 104 ? -14.243 17.178 12.879 1.00 59.38 104 GLY A O 1
ATOM 861 N N . LYS A 1 105 ? -14.117 14.949 12.703 1.00 52.06 105 LYS A N 1
ATOM 862 C CA . LYS A 1 105 ? -15.142 14.845 11.659 1.00 52.06 105 LYS A CA 1
ATOM 863 C C . LYS A 1 105 ? -16.286 14.001 12.194 1.00 52.06 105 LYS A C 1
ATOM 865 O O . LYS A 1 105 ? -16.251 12.772 12.154 1.00 52.06 105 LYS A O 1
ATOM 870 N N . ALA A 1 106 ? -17.304 14.673 12.739 1.00 44.56 106 ALA A N 1
ATOM 871 C CA . ALA A 1 106 ? -18.599 14.042 12.945 1.00 44.56 106 ALA A CA 1
ATOM 872 C C . ALA A 1 106 ? -18.962 13.374 11.620 1.00 44.56 106 ALA A C 1
ATOM 874 O O . ALA A 1 106 ? -18.960 14.039 10.580 1.00 44.56 106 ALA A O 1
ATOM 875 N N . ARG A 1 107 ? -19.178 12.055 11.648 1.00 50.06 107 ARG A N 1
ATOM 876 C CA . ARG A 1 107 ? -19.647 11.306 10.487 1.00 50.06 107 ARG A CA 1
ATOM 877 C C . ARG A 1 107 ? -20.914 12.009 10.015 1.00 50.06 107 ARG A C 1
ATOM 879 O O . ARG A 1 107 ? -21.986 11.796 10.572 1.00 50.06 107 ARG A O 1
ATOM 886 N N . SER A 1 108 ? -20.797 12.854 8.994 1.00 44.38 108 SER A N 1
ATOM 887 C CA . SER A 1 108 ? -21.929 13.141 8.137 1.00 44.38 108 SER A CA 1
ATOM 888 C C . SER A 1 108 ? -22.161 11.824 7.429 1.00 44.38 108 SER A C 1
ATOM 890 O O . SER A 1 108 ? -21.570 11.547 6.389 1.00 44.38 108 SER A O 1
ATOM 892 N N . ALA A 1 109 ? -22.939 10.958 8.075 1.00 44.31 109 ALA A N 1
ATOM 893 C CA . ALA A 1 109 ? -23.615 9.864 7.425 1.00 44.31 109 ALA A CA 1
ATOM 894 C C . ALA A 1 109 ? -24.561 10.525 6.423 1.00 44.31 109 ALA A C 1
ATOM 896 O O . ALA A 1 109 ? -25.745 10.708 6.686 1.00 44.31 109 ALA A O 1
ATOM 897 N N . ALA A 1 110 ? -24.006 10.985 5.302 1.00 37.94 110 ALA A N 1
ATOM 898 C CA . ALA A 1 110 ? -24.802 11.269 4.140 1.00 37.94 110 ALA A CA 1
ATOM 899 C C . ALA A 1 110 ? -25.452 9.923 3.812 1.00 37.94 110 ALA A C 1
ATOM 901 O O . ALA A 1 110 ? -24.728 8.951 3.566 1.00 37.94 110 ALA A O 1
ATOM 902 N N . PRO A 1 111 ? -26.787 9.811 3.889 1.00 39.50 111 PRO A N 1
ATOM 903 C CA . PRO A 1 111 ? -27.432 8.611 3.417 1.00 39.50 111 PRO A CA 1
ATOM 904 C C . PRO A 1 111 ? -27.017 8.494 1.957 1.00 39.50 111 PRO A C 1
ATOM 906 O O . PRO A 1 111 ? -27.191 9.443 1.187 1.00 39.50 111 PRO A O 1
ATOM 909 N N . VAL A 1 112 ? -26.415 7.360 1.598 1.00 41.59 112 VAL A N 1
ATOM 910 C CA . VAL A 1 112 ? -26.257 6.969 0.202 1.00 41.59 112 VAL A CA 1
ATOM 911 C C . VAL A 1 112 ? -27.655 7.072 -0.384 1.00 41.59 112 VAL A C 1
ATOM 913 O O . VAL A 1 112 ? -28.533 6.261 -0.080 1.00 41.59 112 VAL A O 1
ATOM 916 N N . ARG A 1 113 ? -27.905 8.152 -1.129 1.00 36.09 113 ARG A N 1
ATOM 917 C CA . ARG A 1 113 ? -29.149 8.330 -1.858 1.00 36.09 113 ARG A CA 1
ATOM 918 C C . ARG A 1 113 ? -29.188 7.151 -2.810 1.00 36.09 113 ARG A C 1
ATOM 920 O O . ARG A 1 113 ? -28.404 7.101 -3.753 1.00 36.09 11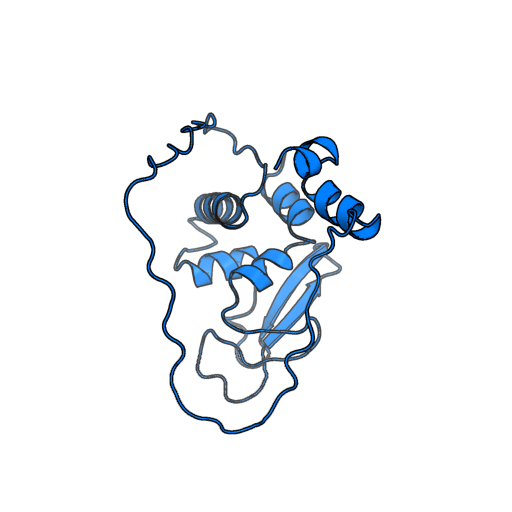3 ARG A O 1
ATOM 927 N N . LYS A 1 114 ? -30.057 6.180 -2.528 1.00 40.78 114 LYS A N 1
ATOM 928 C CA . LYS A 1 114 ? -30.440 5.189 -3.524 1.00 40.78 114 LYS A CA 1
ATOM 929 C C . LYS A 1 114 ? -30.965 5.994 -4.706 1.00 40.78 114 LYS A C 1
ATOM 931 O O . LYS A 1 114 ? -31.993 6.659 -4.584 1.00 40.78 114 LYS A O 1
ATOM 936 N N . ALA A 1 115 ? -30.205 6.014 -5.796 1.00 35.31 115 ALA A N 1
ATOM 937 C CA . ALA A 1 115 ? -30.705 6.537 -7.051 1.00 35.31 115 ALA A CA 1
ATOM 938 C C . ALA A 1 115 ? -31.980 5.744 -7.391 1.00 35.31 115 ALA A C 1
ATOM 940 O O . ALA A 1 115 ? -31.987 4.518 -7.233 1.00 35.31 115 ALA A O 1
ATOM 941 N N . PRO A 1 116 ? -33.080 6.412 -7.765 1.00 39.69 116 PRO A N 1
ATOM 942 C CA . PRO A 1 116 ? -34.300 5.715 -8.118 1.00 39.69 116 PRO A CA 1
ATOM 943 C C . PRO A 1 116 ? -34.055 4.913 -9.396 1.00 39.69 116 PRO A C 1
ATOM 945 O O . PRO A 1 116 ? -33.527 5.431 -10.379 1.00 39.69 116 PRO A O 1
ATOM 948 N N . ASN A 1 117 ? -34.450 3.641 -9.363 1.00 46.97 117 ASN A N 1
ATOM 949 C CA . ASN A 1 117 ? -34.572 2.794 -10.542 1.00 46.97 117 ASN A CA 1
ATOM 950 C C . ASN A 1 117 ? -35.326 3.547 -11.646 1.00 46.97 117 ASN A C 1
ATOM 952 O O . ASN A 1 117 ? -36.496 3.891 -11.474 1.00 46.97 117 ASN A O 1
ATOM 956 N N . SER A 1 118 ? -34.682 3.744 -12.791 1.00 38.72 118 SER A N 1
ATOM 957 C CA . SER A 1 118 ? -35.346 3.945 -14.077 1.00 38.72 118 SER A CA 1
ATOM 958 C C . SER A 1 118 ? -34.371 3.631 -15.206 1.00 38.72 118 SER A C 1
ATOM 960 O O . SER A 1 118 ? -33.340 4.281 -15.333 1.00 38.72 118 SER A O 1
ATOM 962 N N . GLY A 1 119 ? -34.737 2.645 -16.029 1.00 36.06 119 GLY A N 1
ATOM 963 C CA . GLY A 1 119 ? -34.198 2.462 -17.378 1.00 36.06 119 GLY A CA 1
ATOM 964 C C . GLY A 1 119 ? -33.194 1.322 -17.551 1.00 36.06 119 GLY A C 1
ATOM 965 O O . GLY A 1 119 ? -31.995 1.535 -17.457 1.00 36.06 119 GLY A O 1
ATOM 966 N N . SER A 1 120 ? -33.715 0.125 -17.840 1.00 44.12 120 SER A N 1
ATOM 967 C CA . SER A 1 120 ? -33.122 -0.924 -18.694 1.00 44.12 120 SER A CA 1
ATOM 968 C C . SER A 1 120 ? -31.602 -0.879 -18.939 1.00 44.12 120 SER A C 1
ATOM 970 O O . SER A 1 120 ? -31.134 -0.242 -19.883 1.00 44.12 120 SER A O 1
ATOM 972 N N . VAL A 1 121 ? -30.840 -1.658 -18.169 1.00 34.66 121 VAL A N 1
ATOM 973 C CA . VAL A 1 121 ? -29.476 -2.041 -18.556 1.00 34.66 121 VAL A CA 1
ATOM 974 C C . VAL A 1 121 ? -29.588 -3.187 -19.558 1.00 34.66 121 VAL A C 1
ATOM 976 O O . VAL A 1 121 ? -29.985 -4.299 -19.211 1.00 34.66 121 VAL A O 1
ATOM 979 N N . ALA A 1 122 ? -29.293 -2.884 -20.820 1.00 36.31 122 ALA A N 1
ATOM 980 C CA . ALA A 1 122 ? -29.119 -3.874 -21.869 1.00 36.31 122 ALA A CA 1
ATOM 981 C C . ALA A 1 122 ? -27.950 -4.807 -21.515 1.00 36.31 122 ALA A C 1
ATOM 983 O O . ALA A 1 122 ? -26.886 -4.356 -21.087 1.00 36.31 122 ALA A O 1
ATOM 984 N N . LEU A 1 123 ? -28.176 -6.111 -21.691 1.00 42.22 123 LEU A N 1
ATOM 985 C CA . LEU A 1 123 ? -27.157 -7.155 -21.599 1.00 42.22 123 LEU A CA 1
ATOM 986 C C . LEU A 1 123 ? -25.941 -6.820 -22.488 1.00 42.22 123 LEU A C 1
ATOM 988 O O . LEU A 1 123 ? -26.135 -6.356 -23.614 1.00 42.22 123 LEU A O 1
ATOM 992 N N . PRO A 1 124 ? -24.708 -7.146 -22.062 1.00 39.53 124 PRO A N 1
ATOM 993 C CA . PRO A 1 124 ? -23.570 -7.143 -22.968 1.00 39.53 124 PRO A CA 1
ATOM 994 C C . PRO A 1 124 ? -23.734 -8.270 -23.999 1.00 39.53 124 PRO A C 1
ATOM 996 O O . PRO A 1 124 ? -23.902 -9.439 -23.644 1.00 39.53 124 PRO A O 1
ATOM 999 N N . GLN A 1 125 ? -23.710 -7.907 -25.285 1.00 40.97 125 GLN A N 1
ATOM 1000 C CA . GLN A 1 125 ? -23.608 -8.856 -26.394 1.00 40.97 125 GLN A CA 1
ATOM 1001 C C . GLN A 1 125 ? -22.300 -9.657 -26.278 1.00 40.97 125 GLN A C 1
ATOM 1003 O O . GLN A 1 125 ? -21.240 -9.049 -26.119 1.00 40.97 125 GLN A O 1
ATOM 1008 N N . PRO A 1 126 ? -22.331 -10.995 -26.402 1.00 37.66 126 PRO A N 1
ATOM 1009 C CA . PRO A 1 126 ? -21.121 -11.787 -26.568 1.00 37.66 126 PRO A CA 1
ATOM 1010 C C . PRO A 1 126 ? -20.592 -11.626 -27.996 1.00 37.66 126 PRO A C 1
ATOM 1012 O O . PRO A 1 126 ? -21.312 -11.876 -28.962 1.00 37.66 126 PRO A O 1
ATOM 1015 N N . SER A 1 127 ? -19.331 -11.216 -28.112 1.00 38.12 127 SER A N 1
ATOM 1016 C CA . SER A 1 127 ? -18.549 -11.262 -29.344 1.00 38.12 127 SER A CA 1
ATOM 1017 C C . SER A 1 127 ? -18.497 -12.689 -29.891 1.00 38.12 127 SER A C 1
ATOM 1019 O O . SER A 1 127 ? -18.155 -13.627 -29.168 1.00 38.12 127 SER A O 1
ATOM 1021 N N . GLU A 1 128 ? -18.842 -12.834 -31.167 1.00 45.25 128 GLU A N 1
ATOM 1022 C CA . GLU A 1 128 ? -18.670 -14.054 -31.952 1.00 45.25 128 GLU A CA 1
ATOM 1023 C C . GLU A 1 128 ? -17.180 -14.445 -32.010 1.00 45.25 128 GLU A C 1
ATOM 1025 O O . GLU A 1 128 ? -16.319 -13.584 -31.856 1.00 45.25 128 GLU A O 1
ATOM 1030 N N . HIS A 1 129 ? -16.910 -15.732 -32.264 1.00 40.72 129 HIS A N 1
ATOM 1031 C CA . HIS A 1 129 ? -15.606 -16.422 -32.340 1.00 40.72 129 HIS A CA 1
ATOM 1032 C C . HIS A 1 129 ? -15.182 -17.212 -31.088 1.00 40.72 129 HIS A C 1
ATOM 1034 O O . HIS A 1 129 ? -14.309 -16.794 -30.346 1.00 40.72 129 HIS A O 1
ATOM 1040 N N . GLU A 1 130 ? -15.722 -18.425 -30.922 1.00 35.91 130 GLU A N 1
ATOM 1041 C CA . GLU A 1 130 ? -14.927 -19.661 -31.064 1.00 35.91 130 GLU A CA 1
ATOM 1042 C C . GLU A 1 130 ? -15.840 -20.897 -31.041 1.00 35.91 130 GLU A C 1
ATOM 1044 O O . GLU A 1 130 ? -16.733 -21.041 -30.208 1.00 35.91 130 GLU A O 1
ATOM 1049 N N . ASN A 1 131 ? -15.637 -21.793 -32.005 1.00 42.88 131 ASN A N 1
ATOM 1050 C CA . ASN A 1 131 ? -16.401 -23.023 -32.165 1.00 42.88 131 ASN A CA 1
ATOM 1051 C C . ASN A 1 131 ? -15.917 -24.078 -31.161 1.00 42.88 131 ASN A C 1
ATOM 1053 O O . ASN A 1 131 ? -14.841 -24.646 -31.338 1.00 42.88 131 ASN A O 1
ATOM 1057 N N . THR A 1 132 ? -16.715 -24.416 -30.147 1.00 38.00 132 THR A N 1
ATOM 1058 C CA . THR A 1 132 ? -16.569 -25.689 -29.417 1.00 38.00 132 THR A CA 1
ATOM 1059 C C . THR A 1 132 ? -17.934 -26.142 -28.877 1.00 38.00 132 THR A C 1
ATOM 1061 O O . THR A 1 132 ? -18.619 -25.351 -28.227 1.00 38.00 132 THR A O 1
ATOM 1064 N N . PRO A 1 133 ? -18.387 -27.387 -29.126 1.00 44.25 133 PRO A N 1
ATOM 1065 C CA . PRO A 1 133 ? -19.709 -27.830 -28.697 1.00 44.25 133 PRO A CA 1
ATOM 1066 C C . PRO A 1 133 ? -19.672 -28.235 -27.218 1.00 44.25 133 PRO A C 1
ATOM 1068 O O . PRO A 1 133 ? -19.420 -29.392 -26.886 1.00 44.25 133 PRO A O 1
ATOM 1071 N N . TRP A 1 134 ? -19.912 -27.289 -26.306 1.00 37.88 134 TRP A N 1
ATOM 1072 C CA . TRP A 1 134 ? -20.075 -27.612 -24.887 1.00 37.88 134 TRP A CA 1
ATOM 1073 C C . TRP A 1 134 ? -21.538 -27.942 -24.577 1.00 37.88 134 TRP A C 1
ATOM 1075 O O . TRP A 1 134 ? -22.447 -27.133 -24.772 1.00 37.88 134 TRP A O 1
ATOM 1085 N N . ASN A 1 135 ? -21.751 -29.171 -24.113 1.00 51.94 135 ASN A N 1
ATOM 1086 C CA . ASN A 1 135 ? -23.030 -29.741 -23.710 1.00 51.94 135 ASN A CA 1
ATOM 1087 C C . ASN A 1 135 ? -23.871 -28.761 -22.868 1.00 51.94 135 ASN A C 1
ATOM 1089 O O . ASN A 1 135 ? -23.446 -28.325 -21.797 1.00 51.94 135 ASN A O 1
ATOM 1093 N N . LYS A 1 136 ? -25.104 -28.472 -23.311 1.00 51.34 136 LYS A N 1
ATOM 1094 C CA . LYS A 1 136 ? -26.138 -27.805 -22.500 1.00 51.34 136 LYS A CA 1
ATOM 1095 C C . LYS A 1 136 ? -26.619 -28.756 -21.398 1.00 51.34 136 LYS A C 1
ATOM 1097 O O . LYS A 1 136 ? -27.705 -29.324 -21.475 1.00 51.34 136 LYS A O 1
ATOM 1102 N N . GLY A 1 137 ? -25.797 -28.938 -20.371 1.00 58.50 137 GLY A N 1
ATOM 1103 C CA . GLY A 1 137 ? -26.256 -29.451 -19.088 1.00 58.50 137 GLY A CA 1
ATOM 1104 C C . GLY A 1 137 ? -27.196 -28.425 -18.459 1.00 58.50 137 GLY A C 1
ATOM 1105 O O . GLY A 1 137 ? -26.889 -27.237 -18.422 1.00 58.50 137 GLY A O 1
ATOM 1106 N N . ARG A 1 138 ? -28.370 -28.860 -17.996 1.00 61.62 138 ARG A N 1
ATOM 1107 C CA . ARG A 1 138 ? -29.231 -28.037 -17.138 1.00 61.62 138 ARG A CA 1
ATOM 1108 C C . ARG A 1 138 ? -28.449 -27.711 -15.865 1.00 61.62 138 ARG A C 1
ATOM 1110 O O . ARG A 1 138 ? -28.240 -28.595 -15.043 1.00 61.62 138 ARG A O 1
ATOM 1117 N N . PHE A 1 139 ? -28.020 -26.466 -15.701 1.00 74.75 139 PHE A N 1
ATOM 1118 C CA . PHE A 1 139 ? -27.481 -25.998 -14.430 1.00 74.75 139 PHE A CA 1
ATOM 1119 C C . PHE A 1 139 ? -28.647 -25.674 -13.493 1.00 74.75 139 PHE A C 1
ATOM 1121 O O . PHE A 1 139 ? -29.596 -24.997 -13.891 1.00 74.75 139 PHE A O 1
ATOM 1128 N N . SER A 1 140 ? -28.586 -26.167 -12.259 1.00 75.06 140 SER A N 1
ATOM 1129 C CA . SER A 1 140 ? -29.485 -25.772 -11.175 1.00 75.06 140 SER A CA 1
ATOM 1130 C C . SER A 1 140 ? -28.726 -24.866 -10.217 1.00 75.06 140 SER A C 1
ATOM 1132 O O . SER A 1 140 ? -27.674 -25.251 -9.706 1.00 75.06 140 SER A O 1
ATOM 1134 N N . ILE A 1 141 ? -29.261 -23.675 -9.975 1.00 81.06 141 ILE A N 1
ATOM 1135 C CA . ILE A 1 141 ? -28.740 -22.759 -8.962 1.00 81.06 141 ILE A CA 1
ATOM 1136 C C . ILE A 1 141 ? -29.213 -23.275 -7.602 1.00 81.06 141 ILE A C 1
ATOM 1138 O O . ILE A 1 141 ? -30.402 -23.540 -7.426 1.00 81.06 141 ILE A O 1
ATOM 1142 N N . VAL A 1 142 ? -28.284 -23.440 -6.664 1.00 83.19 142 VAL A N 1
ATOM 1143 C CA . VAL A 1 142 ? -28.574 -23.826 -5.280 1.00 83.19 142 VAL A CA 1
ATOM 1144 C C . VAL A 1 142 ? -27.939 -22.785 -4.373 1.00 83.19 142 VAL A C 1
ATOM 1146 O O . VAL A 1 142 ? -26.772 -22.440 -4.552 1.00 83.19 142 VAL A O 1
ATOM 1149 N N . GLU A 1 143 ? -28.708 -22.279 -3.415 1.00 81.50 143 GLU A N 1
ATOM 1150 C CA . GLU A 1 143 ? -28.187 -21.375 -2.394 1.00 81.50 143 GLU A CA 1
ATOM 1151 C C . GLU A 1 143 ? -27.226 -22.138 -1.477 1.00 81.50 143 GLU A C 1
ATOM 1153 O O . GLU A 1 143 ? -27.577 -23.163 -0.888 1.00 81.50 143 GLU A O 1
ATOM 1158 N N . GLN A 1 144 ? -25.989 -21.650 -1.377 1.00 82.56 144 GLN A N 1
ATOM 1159 C CA . GLN A 1 144 ? -24.994 -22.210 -0.472 1.00 82.56 144 GLN A CA 1
ATOM 1160 C C . GLN A 1 144 ? -25.083 -21.490 0.883 1.00 82.56 144 GLN A C 1
ATOM 1162 O O . GLN A 1 144 ? -24.999 -20.261 0.913 1.00 82.56 144 GLN A O 1
ATOM 1167 N N . PRO A 1 145 ? -25.211 -22.211 2.012 1.00 83.44 145 PRO A N 1
ATOM 1168 C CA . PRO A 1 145 ? -25.165 -21.585 3.327 1.00 83.44 145 PRO A CA 1
ATOM 1169 C C . PRO A 1 145 ? -23.770 -21.015 3.611 1.00 83.44 145 PRO A C 1
ATOM 1171 O O . PRO A 1 145 ? -22.761 -21.596 3.198 1.00 83.44 145 PRO A O 1
ATOM 1174 N N . CYS A 1 146 ? -23.712 -19.909 4.359 1.00 83.25 146 CYS A N 1
ATOM 1175 C CA . CYS A 1 146 ? -22.446 -19.314 4.781 1.00 83.25 146 CYS A CA 1
ATOM 1176 C C . CYS A 1 146 ? -21.656 -20.307 5.635 1.00 83.25 146 CYS A C 1
ATOM 1178 O O . CYS A 1 146 ? -22.139 -20.786 6.667 1.00 83.25 146 CYS A O 1
ATOM 1180 N N . ARG A 1 147 ? -20.429 -20.602 5.214 1.00 90.69 147 ARG A N 1
ATOM 1181 C CA . ARG A 1 147 ? -19.525 -21.483 5.949 1.00 90.69 147 ARG A CA 1
ATOM 1182 C C . ARG A 1 147 ? -18.940 -20.762 7.157 1.00 90.69 147 ARG A C 1
ATOM 1184 O O . ARG A 1 147 ? -18.909 -19.533 7.227 1.00 90.69 147 ARG A O 1
ATOM 1191 N N . MET A 1 148 ? -18.440 -21.533 8.116 1.00 85.88 148 MET A N 1
ATOM 1192 C CA . MET A 1 148 ? -17.878 -20.977 9.346 1.00 85.88 148 MET A CA 1
ATOM 1193 C C . MET A 1 148 ? -16.638 -20.115 9.070 1.00 85.88 148 MET A C 1
ATOM 1195 O O . MET A 1 148 ? -16.447 -19.094 9.724 1.00 85.88 148 MET A O 1
ATOM 1199 N N . GLU A 1 149 ? -15.837 -20.475 8.065 1.00 88.50 149 GLU A N 1
ATOM 1200 C CA . GLU A 1 149 ? -14.661 -19.710 7.645 1.00 88.50 149 GLU A CA 1
ATOM 1201 C C . GLU A 1 149 ? -15.052 -18.354 7.050 1.00 88.50 149 GLU A C 1
ATOM 1203 O O . GLU A 1 149 ? -14.390 -17.350 7.305 1.00 88.50 149 GLU A O 1
ATOM 1208 N N . GLU A 1 150 ? -16.152 -18.309 6.297 1.00 88.38 150 GLU A N 1
ATOM 1209 C CA . GLU A 1 150 ? -16.690 -17.079 5.711 1.00 88.38 150 GLU A CA 1
ATOM 1210 C C . GLU A 1 150 ? -17.261 -16.179 6.809 1.00 88.38 150 GLU A C 1
ATOM 1212 O O . GLU A 1 150 ? -16.962 -14.990 6.852 1.00 88.38 150 GLU A O 1
ATOM 1217 N N . LEU A 1 151 ? -18.012 -16.744 7.758 1.00 88.62 151 LEU A N 1
ATOM 1218 C CA . LEU A 1 151 ? -18.502 -16.003 8.923 1.00 88.62 151 LEU A CA 1
ATOM 1219 C C . LEU A 1 151 ? -17.352 -15.440 9.764 1.00 88.62 151 LEU A C 1
ATOM 1221 O O . LEU A 1 151 ? -17.411 -14.289 10.190 1.00 88.62 151 LEU A O 1
ATOM 1225 N N . ALA A 1 152 ? -16.287 -16.219 9.972 1.00 87.88 152 ALA A N 1
ATOM 1226 C CA . ALA A 1 152 ? -15.090 -15.748 10.656 1.00 87.88 152 ALA A CA 1
ATOM 1227 C C . ALA A 1 152 ? -14.407 -14.626 9.864 1.00 87.88 152 ALA A C 1
ATOM 1229 O O . ALA A 1 152 ? -14.024 -13.615 10.449 1.00 87.88 152 ALA A O 1
ATOM 1230 N N . PHE A 1 153 ? -14.300 -14.768 8.539 1.00 89.69 153 PHE A N 1
ATOM 1231 C CA . PHE A 1 153 ? -13.752 -13.748 7.650 1.00 89.69 153 PHE A CA 1
ATOM 1232 C C . PHE A 1 153 ? -14.522 -12.427 7.767 1.00 89.69 153 PHE A C 1
ATOM 1234 O O . PHE A 1 153 ? -13.897 -11.397 8.025 1.00 89.69 153 PHE A O 1
ATOM 1241 N N . TRP A 1 154 ? -15.852 -12.465 7.638 1.00 90.88 154 TRP A N 1
ATOM 1242 C CA . TRP A 1 154 ? -16.736 -11.298 7.729 1.00 90.88 154 TRP A CA 1
ATOM 1243 C C . TRP A 1 154 ? -16.771 -10.699 9.139 1.00 90.88 154 TRP A C 1
ATOM 1245 O O . TRP A 1 154 ? -16.769 -9.475 9.297 1.00 90.88 154 TRP A O 1
ATOM 1255 N N . GLY A 1 155 ? -16.683 -11.543 10.168 1.00 88.62 155 GLY A N 1
ATOM 1256 C CA . GLY A 1 155 ? -16.601 -11.126 11.564 1.00 88.62 155 GLY A CA 1
ATOM 1257 C C . GLY A 1 155 ? -15.389 -10.239 11.862 1.00 88.62 155 GLY A C 1
ATOM 1258 O O . GLY A 1 155 ? -15.491 -9.330 12.685 1.00 88.62 155 GLY A O 1
ATOM 1259 N N . ARG A 1 156 ? -14.270 -10.403 11.135 1.00 90.31 156 ARG A N 1
ATOM 1260 C CA . ARG A 1 156 ? -13.100 -9.502 11.248 1.00 90.31 156 ARG A CA 1
ATOM 1261 C C . ARG A 1 156 ? -13.425 -8.055 10.877 1.00 90.31 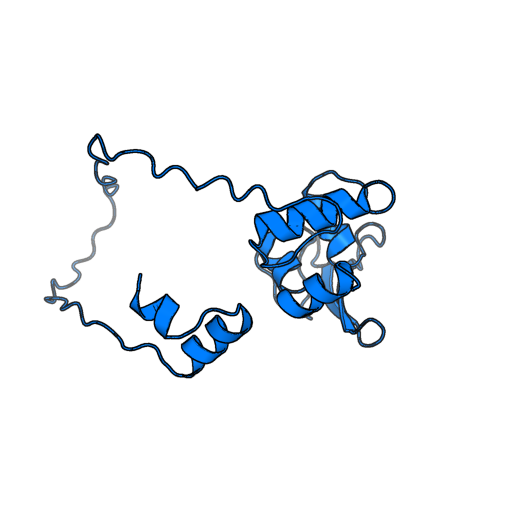156 ARG A C 1
ATOM 1263 O O . ARG A 1 156 ? -12.778 -7.139 11.375 1.00 90.31 156 ARG A O 1
ATOM 1270 N N . TYR A 1 157 ? -14.443 -7.853 10.046 1.00 87.69 157 TYR A N 1
ATOM 1271 C CA . TYR A 1 157 ? -14.926 -6.540 9.621 1.00 87.69 157 TYR A CA 1
ATOM 1272 C C . TYR A 1 157 ? -16.121 -6.051 10.458 1.00 87.69 157 TYR A C 1
ATOM 1274 O O . TYR A 1 157 ? -16.695 -5.005 10.162 1.00 87.69 157 TYR A O 1
ATOM 1282 N N . GLY A 1 158 ? -16.489 -6.776 11.523 1.00 87.75 158 GLY A N 1
ATOM 1283 C CA . GLY A 1 158 ? -17.641 -6.461 12.372 1.00 87.75 158 GLY A CA 1
ATOM 1284 C C . GLY A 1 158 ? -18.990 -6.780 11.723 1.00 87.75 158 GLY A C 1
ATOM 1285 O O . GLY A 1 158 ? -20.017 -6.288 12.186 1.00 87.75 158 GLY A O 1
ATOM 1286 N N . ILE A 1 159 ? -18.990 -7.578 10.654 1.00 89.62 159 ILE A N 1
ATOM 1287 C CA . ILE A 1 159 ? -20.199 -8.006 9.955 1.00 89.62 159 ILE A CA 1
ATOM 1288 C C . ILE A 1 159 ? -20.665 -9.313 10.596 1.00 89.62 159 ILE A C 1
ATOM 1290 O O . ILE A 1 159 ? -19.972 -10.330 10.539 1.00 89.62 159 ILE A O 1
ATOM 1294 N N . ASP A 1 160 ? -21.832 -9.271 11.236 1.00 86.62 160 ASP A N 1
ATOM 1295 C CA . ASP A 1 160 ? -22.428 -10.424 11.901 1.00 86.62 160 ASP A CA 1
ATOM 1296 C C . ASP A 1 160 ? -23.350 -11.219 10.965 1.00 86.62 160 ASP A C 1
ATOM 1298 O O . ASP A 1 160 ? -23.768 -10.764 9.897 1.00 86.62 160 ASP A O 1
ATOM 1302 N N . THR A 1 161 ? -23.707 -12.433 11.385 1.00 84.81 161 THR A N 1
ATOM 1303 C CA . THR A 1 161 ? -24.600 -13.311 10.616 1.00 84.81 161 THR A CA 1
ATOM 1304 C C . THR A 1 161 ? -25.950 -12.650 10.335 1.00 84.81 161 THR A C 1
ATOM 1306 O O . THR A 1 161 ? -26.528 -12.869 9.275 1.00 84.81 161 THR A O 1
ATOM 1309 N N . LYS A 1 162 ? -26.440 -11.799 11.247 1.00 86.25 162 LYS A N 1
ATOM 1310 C CA . LYS A 1 162 ? -27.694 -11.056 11.056 1.00 86.25 162 LYS A CA 1
ATOM 1311 C C . LYS A 1 162 ? -27.589 -10.059 9.906 1.00 86.25 162 LYS A C 1
ATOM 1313 O O . LYS A 1 162 ? -28.549 -9.894 9.163 1.00 86.25 162 LYS A O 1
ATOM 1318 N N . THR A 1 163 ? -26.439 -9.408 9.754 1.00 86.25 163 THR A N 1
ATOM 1319 C CA . THR A 1 163 ? -26.165 -8.488 8.648 1.00 86.25 163 THR A CA 1
ATOM 1320 C C . THR A 1 163 ? -26.061 -9.241 7.325 1.00 86.25 163 THR A C 1
ATOM 1322 O O . THR A 1 163 ? -26.664 -8.804 6.351 1.00 86.25 163 THR A O 1
ATOM 1325 N N . LEU A 1 164 ? -25.383 -10.394 7.303 1.00 86.38 164 LEU A N 1
ATOM 1326 C CA . LEU A 1 164 ? -25.257 -11.233 6.102 1.00 86.38 164 LEU A CA 1
ATOM 1327 C C . LEU A 1 164 ? -26.583 -11.852 5.650 1.00 86.38 164 LEU A C 1
ATOM 1329 O O . LEU A 1 164 ? -26.783 -12.036 4.464 1.00 86.38 164 LEU A O 1
ATOM 1333 N N . GLN A 1 165 ? -27.490 -12.174 6.574 1.00 83.88 165 GLN A N 1
ATOM 1334 C CA . GLN A 1 165 ? -28.812 -12.718 6.233 1.00 83.88 165 GLN A CA 1
ATOM 1335 C C . GLN A 1 165 ? -29.823 -11.649 5.806 1.00 83.88 165 GLN A C 1
ATOM 1337 O O . GLN A 1 165 ? -30.899 -11.975 5.311 1.00 83.88 165 GLN A O 1
ATOM 1342 N N . ARG A 1 166 ? -29.531 -10.372 6.065 1.00 83.44 166 ARG A N 1
ATOM 1343 C CA . ARG A 1 166 ? -30.447 -9.265 5.777 1.00 83.44 166 ARG A CA 1
ATOM 1344 C C . ARG A 1 166 ? -30.353 -8.774 4.329 1.00 83.44 166 ARG A C 1
ATOM 1346 O O . ARG A 1 166 ? -31.296 -8.124 3.872 1.00 83.44 166 ARG A O 1
ATOM 1353 N N . PHE A 1 167 ? -29.232 -9.025 3.659 1.00 71.62 167 PHE A N 1
ATOM 1354 C CA . PHE A 1 167 ? -28.902 -8.540 2.319 1.00 71.62 167 PHE A CA 1
ATOM 1355 C C . PHE A 1 167 ? -28.544 -9.703 1.404 1.00 71.62 167 PHE A C 1
ATOM 1357 O O . PHE A 1 167 ? -28.817 -9.559 0.194 1.00 71.62 167 PHE A O 1
#

pLDDT: mean 81.19, std 20.66, range [34.66, 97.31]

Sequence (167 aa):
MNVKEEILQRTNRGLDIFYFYMPINFVPKRNFRNPLYDDKRASCNIYLDAKSDCYRMKDFGNDLYSGDCFWFAATMQGLDAHTEFMQVLETIIRDLQLSISLPGKARSAAPVRKAPNSGSVALPQPSEHENTPWNKGRFSIVEQPCRMEELAFWGRYGIDTKTLQRF

Secondary structure (DSSP, 8-state):
--HHHHHHHHTTTTHHHHHHH-SS---TTS-B--TTTT-SS--EEEEEETTTTEEEEEESS-GGG-EEHHHHHHHHHT--TTTSHHHHHHHHHHHTT-----TT----------PPP-S--PPPPPPP--------------PPPPPHHHHHHHHTTT--HHHHHH-

Radius of gyration: 21.39 Å; chains: 1; bounding box: 52×46×52 Å

Organism: NCBI:txid1411022

Foldseek 3Di:
DPLVVLLCLLCVQLPVLCVLLPPDDDDAPDFAADPVDPGPDRFKHWYQDPVSRHIWIQGRVDRVPTGGSLCVQCVSVVHDCVPCVVVSSVVSCVSVVAPDDDPPDDPPPPPPPPDDDDDDDDDDDDDDDDDDDDDPDDDDDDDDDQDPVNQVVVVSRVQHPVNVVVD